Protein AF-A0A6A4B4D7-F1 (afdb_monomer_lite)

Secondary structure (DSSP, 8-state):
--------PPPP-----PPPHHHHHHHHHHHHHHSSSS--------------TT--EEEEETTTEEEEE-HHHHHHHTSHHHHGGGGSBSSGGGGGT-TT---BTTT-

Radius of gyration: 34.09 Å; chains: 1; bounding box: 85×31×82 Å

Structure (mmCIF, N/CA/C/O backbone):
data_AF-A0A6A4B4D7-F1
#
_entry.id   AF-A0A6A4B4D7-F1
#
loop_
_atom_site.group_PDB
_atom_site.id
_atom_site.type_symbol
_atom_site.label_atom_id
_atom_site.label_alt_id
_atom_site.label_comp_id
_atom_site.label_asym_id
_atom_site.label_entity_id
_atom_site.label_seq_id
_atom_site.pdbx_PDB_ins_code
_atom_site.Cartn_x
_atom_site.Cartn_y
_atom_site.Cartn_z
_atom_site.occupancy
_atom_site.B_iso_or_equiv
_atom_site.auth_seq_id
_atom_site.auth_comp_id
_atom_site.auth_asym_id
_atom_site.auth_atom_id
_atom_site.pdbx_PDB_model_num
ATOM 1 N N . MET A 1 1 ? 61.131 2.992 66.402 1.00 42.44 1 MET A N 1
ATOM 2 C CA . MET A 1 1 ? 60.005 3.904 66.133 1.00 42.44 1 MET A CA 1
ATOM 3 C C . MET A 1 1 ? 58.877 3.055 65.602 1.00 42.44 1 MET A C 1
ATOM 5 O O . MET A 1 1 ? 59.095 2.275 64.687 1.00 42.44 1 MET A O 1
ATOM 9 N N . THR A 1 2 ? 57.769 3.103 66.322 1.00 46.81 2 THR A N 1
ATOM 10 C CA . THR A 1 2 ? 56.495 2.434 66.064 1.00 46.81 2 THR A CA 1
ATOM 11 C C . THR A 1 2 ? 55.966 2.746 64.672 1.00 46.81 2 THR A C 1
ATOM 13 O O . THR A 1 2 ? 56.124 3.880 64.244 1.00 46.81 2 THR A O 1
ATOM 16 N N . ASP A 1 3 ? 55.280 1.791 64.045 1.00 39.41 3 ASP A N 1
ATOM 17 C CA . ASP A 1 3 ? 53.916 2.039 63.579 1.00 39.41 3 ASP A CA 1
ATOM 18 C C . ASP A 1 3 ? 53.119 0.736 63.505 1.00 39.41 3 ASP A C 1
ATOM 20 O O . ASP A 1 3 ? 53.609 -0.327 63.124 1.00 39.41 3 ASP A O 1
ATOM 24 N N . ALA A 1 4 ? 51.891 0.849 63.993 1.00 54.53 4 ALA A N 1
ATOM 25 C CA . ALA A 1 4 ? 50.908 -0.197 64.154 1.00 54.53 4 ALA A CA 1
ATOM 26 C C . ALA A 1 4 ? 49.980 -0.239 62.937 1.00 54.53 4 ALA A C 1
ATOM 28 O O . ALA A 1 4 ? 49.456 0.791 62.526 1.00 54.53 4 ALA A O 1
ATOM 29 N N . PHE A 1 5 ? 49.699 -1.435 62.429 1.00 36.53 5 PHE A N 1
ATOM 30 C CA . PHE A 1 5 ? 48.446 -1.738 61.738 1.00 36.53 5 PHE A CA 1
ATOM 31 C C . PHE A 1 5 ? 48.248 -3.256 61.825 1.00 36.53 5 PHE A C 1
ATOM 33 O O . PHE A 1 5 ? 48.970 -4.031 61.214 1.00 36.53 5 PHE A O 1
ATOM 40 N N . SER A 1 6 ? 47.558 -3.709 62.866 1.00 40.00 6 SER A N 1
ATOM 41 C CA . SER A 1 6 ? 46.120 -3.985 62.827 1.00 40.00 6 SER A CA 1
ATOM 42 C C . SER A 1 6 ? 45.796 -5.165 61.914 1.00 40.00 6 SER A C 1
ATOM 44 O O . SER A 1 6 ? 45.818 -5.066 60.692 1.00 40.00 6 SER A O 1
ATOM 46 N N . SER A 1 7 ? 45.497 -6.268 62.595 1.00 49.50 7 SER A N 1
ATOM 47 C CA . SER A 1 7 ? 44.852 -7.505 62.177 1.00 49.50 7 SER A CA 1
ATOM 48 C C . SER A 1 7 ? 44.017 -7.428 60.900 1.00 49.50 7 SER A C 1
ATOM 50 O O . SER A 1 7 ? 43.195 -6.526 60.759 1.00 49.50 7 SER A O 1
ATOM 52 N N . GLN A 1 8 ? 44.084 -8.484 60.087 1.00 42.75 8 GLN A N 1
ATOM 53 C CA . GLN A 1 8 ? 42.962 -9.422 59.970 1.00 42.75 8 GLN A CA 1
ATOM 54 C C . GLN A 1 8 ? 43.369 -10.679 59.190 1.00 42.75 8 GLN A C 1
ATOM 56 O O . GLN A 1 8 ? 43.991 -10.620 58.132 1.00 42.75 8 GLN A O 1
ATOM 61 N N . GLU A 1 9 ? 43.035 -11.819 59.785 1.00 41.72 9 GLU A N 1
ATOM 62 C CA . GLU A 1 9 ? 43.181 -13.166 59.250 1.00 41.72 9 GLU A CA 1
ATOM 63 C C . GLU A 1 9 ? 42.262 -13.346 58.036 1.00 41.72 9 GLU A C 1
ATOM 65 O O . GLU A 1 9 ? 41.104 -12.932 58.060 1.00 41.72 9 GLU A O 1
ATOM 70 N N . ALA A 1 10 ? 42.769 -13.976 56.976 1.00 48.62 10 ALA A N 1
ATOM 71 C CA . ALA A 1 10 ? 41.947 -14.405 55.853 1.00 48.62 10 ALA A CA 1
ATOM 72 C C . ALA A 1 10 ? 41.095 -15.610 56.293 1.00 48.62 10 ALA A C 1
ATOM 74 O O . ALA A 1 10 ? 41.672 -16.653 56.616 1.00 48.62 10 ALA A O 1
ATOM 75 N N . PRO A 1 11 ? 39.752 -15.521 56.313 1.00 41.97 11 PRO A N 1
ATOM 76 C CA . PRO A 1 11 ? 38.934 -16.684 56.580 1.00 41.97 11 PRO A CA 1
ATOM 77 C C . PRO A 1 11 ? 38.899 -17.561 55.328 1.00 41.97 11 PRO A C 1
ATOM 79 O O . PRO A 1 11 ? 38.766 -17.100 54.193 1.00 41.97 11 PRO A O 1
ATOM 82 N N . THR A 1 12 ? 39.084 -18.847 55.580 1.00 49.38 12 THR A N 1
ATOM 83 C CA . THR A 1 12 ? 39.089 -19.951 54.632 1.00 49.38 12 THR A CA 1
ATOM 84 C C . THR A 1 12 ? 37.874 -19.925 53.703 1.00 49.38 12 THR A C 1
ATOM 86 O O . THR A 1 12 ? 36.758 -19.610 54.111 1.00 49.38 12 THR A O 1
ATOM 89 N N . LEU A 1 13 ? 38.110 -20.286 52.436 1.00 42.56 13 LEU A N 1
ATOM 90 C CA . LEU A 1 13 ? 37.091 -20.506 51.410 1.00 42.56 13 LEU A CA 1
ATOM 91 C C . LEU A 1 13 ? 36.086 -21.569 51.883 1.00 42.56 13 LEU A C 1
ATOM 93 O O . LEU A 1 13 ? 36.300 -22.768 51.712 1.00 42.56 13 LEU A O 1
ATOM 97 N N . GLY A 1 14 ? 35.000 -21.110 52.502 1.00 38.25 14 GLY A N 1
ATOM 98 C CA . GLY A 1 14 ? 33.791 -21.884 52.731 1.00 38.25 14 GLY A CA 1
ATOM 99 C C . GLY A 1 14 ? 33.011 -22.004 51.427 1.00 38.25 14 GLY A C 1
ATOM 100 O O . GLY A 1 14 ? 32.774 -21.013 50.737 1.00 38.25 14 GLY A O 1
ATOM 101 N N . SER A 1 15 ? 32.662 -23.239 51.083 1.00 55.47 15 SER A N 1
ATOM 102 C CA . SER A 1 15 ? 31.797 -23.617 49.969 1.00 55.47 15 SER A CA 1
ATOM 103 C C . SER A 1 15 ? 30.530 -22.752 49.883 1.00 55.47 15 SER A C 1
ATOM 105 O O . SER A 1 15 ? 30.001 -22.349 50.919 1.00 55.47 15 SER A O 1
ATOM 107 N N . PRO A 1 16 ? 29.989 -22.498 48.678 1.00 49.94 16 PRO A N 1
ATOM 108 C CA . PRO A 1 16 ? 28.714 -21.814 48.543 1.00 49.94 16 PRO A CA 1
ATOM 109 C C . PRO A 1 16 ? 27.602 -22.729 49.062 1.00 49.94 16 PRO A C 1
ATOM 111 O O . PRO A 1 16 ? 27.202 -23.686 48.393 1.00 49.94 16 PRO A O 1
ATOM 114 N N . ASP A 1 17 ? 27.109 -22.432 50.263 1.00 48.41 17 ASP A N 1
ATOM 115 C CA . ASP A 1 17 ? 25.865 -22.994 50.766 1.00 48.41 17 ASP A CA 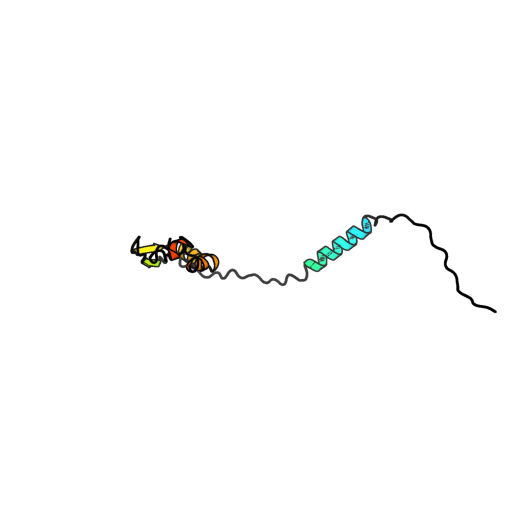1
ATOM 116 C C . ASP A 1 17 ? 24.756 -22.664 49.766 1.00 48.41 17 ASP A C 1
ATOM 118 O O . ASP A 1 17 ? 24.377 -21.512 49.544 1.00 48.41 17 ASP A O 1
ATOM 122 N N . SER A 1 18 ? 24.270 -23.716 49.112 1.00 52.81 18 SER A N 1
ATOM 123 C CA . SER A 1 18 ? 23.106 -23.647 48.243 1.00 52.81 18 SER A CA 1
ATOM 124 C C . SER A 1 18 ? 21.913 -23.171 49.075 1.00 52.81 18 SER A C 1
ATOM 126 O O . SER A 1 18 ? 21.678 -23.728 50.154 1.00 52.81 18 SER A O 1
ATOM 128 N N . PRO A 1 19 ? 21.139 -22.171 48.616 1.00 49.19 19 PRO A N 1
ATOM 129 C CA . PRO A 1 19 ? 19.969 -21.727 49.351 1.00 49.19 19 PRO A CA 1
ATOM 130 C C . PRO A 1 19 ? 19.012 -22.911 49.499 1.00 49.19 19 PRO A C 1
ATOM 132 O O . PRO A 1 19 ? 18.604 -23.547 48.527 1.00 49.19 19 PRO A O 1
ATOM 135 N N . THR A 1 20 ? 18.689 -23.250 50.744 1.00 57.78 20 TH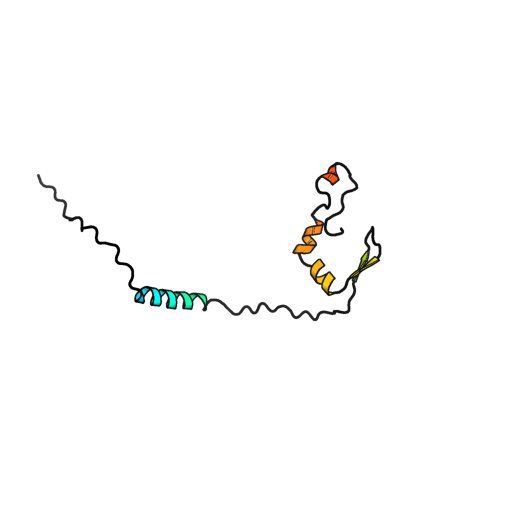R A N 1
ATOM 136 C CA . THR A 1 20 ? 17.756 -24.327 51.050 1.00 57.78 20 THR A CA 1
ATOM 137 C C . THR A 1 20 ? 16.390 -24.004 50.437 1.00 57.78 20 THR A C 1
ATOM 139 O O . THR A 1 20 ? 15.869 -22.892 50.537 1.00 57.78 20 THR A O 1
ATOM 142 N N . ASN A 1 21 ? 15.807 -25.018 49.793 1.00 52.62 21 ASN A N 1
ATOM 143 C CA . ASN A 1 21 ? 14.565 -25.035 49.001 1.00 52.62 21 ASN A CA 1
ATOM 144 C C . ASN A 1 21 ? 13.357 -24.298 49.640 1.00 52.62 21 ASN A C 1
ATOM 146 O O . ASN A 1 21 ? 12.409 -23.925 48.952 1.00 52.62 21 ASN A O 1
ATOM 150 N N . ALA A 1 22 ? 13.376 -24.063 50.954 1.00 54.38 22 ALA A N 1
ATOM 151 C CA . ALA A 1 22 ? 12.318 -23.368 51.679 1.00 54.38 22 ALA A CA 1
ATOM 152 C C . ALA A 1 22 ? 12.327 -21.839 51.479 1.00 54.38 22 ALA A C 1
ATOM 154 O O . ALA A 1 22 ? 11.256 -21.237 51.393 1.00 54.38 22 ALA A O 1
ATOM 155 N N . GLU A 1 23 ? 13.497 -21.208 51.361 1.00 54.59 23 GLU A N 1
ATOM 156 C CA . GLU A 1 23 ? 13.602 -19.741 51.293 1.00 54.59 23 GLU A CA 1
ATOM 157 C C . GLU A 1 23 ? 13.343 -19.210 49.872 1.00 54.59 23 GLU A C 1
ATOM 159 O O . GLU A 1 23 ? 12.800 -18.124 49.667 1.00 54.59 23 GLU A O 1
ATOM 164 N N . GLU A 1 24 ? 13.649 -20.026 48.865 1.00 53.69 24 GLU A N 1
ATOM 165 C CA . GLU A 1 24 ? 13.329 -19.752 47.464 1.00 53.69 24 GLU A CA 1
ATOM 166 C C . GLU A 1 24 ? 11.826 -19.879 47.184 1.00 53.69 24 GLU A C 1
ATOM 168 O O . GLU A 1 24 ? 11.252 -19.074 46.450 1.00 53.69 24 GLU A O 1
ATOM 173 N N . LYS A 1 25 ? 11.142 -20.806 47.865 1.00 53.06 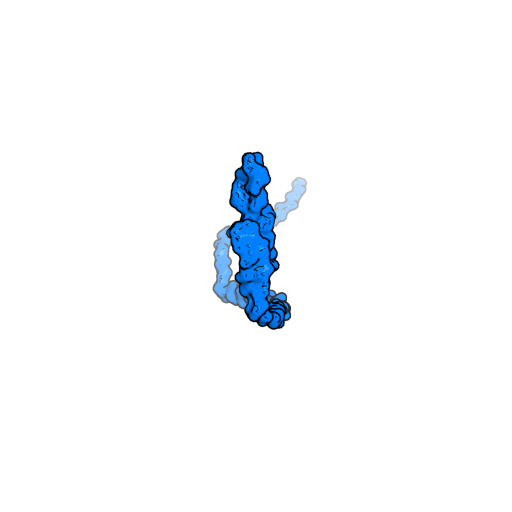25 LYS A N 1
ATOM 174 C CA . LYS A 1 25 ? 9.677 -20.922 47.817 1.00 53.06 25 LYS A CA 1
ATOM 175 C C . LYS A 1 25 ? 8.965 -19.715 48.423 1.00 53.06 25 LYS A C 1
ATOM 177 O O . LYS A 1 25 ? 7.910 -19.324 47.932 1.00 53.06 25 LYS A O 1
ATOM 182 N N . LYS A 1 26 ? 9.539 -19.087 49.452 1.00 53.25 26 LYS A N 1
ATOM 183 C CA . LYS A 1 26 ? 8.954 -17.879 50.051 1.00 53.25 26 LYS A CA 1
ATOM 184 C C . LYS A 1 26 ? 9.113 -16.666 49.140 1.00 53.25 26 LYS A C 1
ATOM 186 O O . LYS A 1 26 ? 8.106 -16.028 48.835 1.00 53.25 26 LYS A O 1
ATOM 191 N N . ARG A 1 27 ? 10.316 -16.444 48.596 1.00 51.47 27 ARG A N 1
ATOM 192 C CA . ARG A 1 27 ? 10.591 -15.356 47.639 1.00 51.47 27 ARG A CA 1
ATOM 193 C C . ARG A 1 27 ? 9.809 -15.492 46.337 1.00 51.47 27 ARG A C 1
ATOM 195 O O . ARG A 1 27 ? 9.290 -14.499 45.847 1.00 51.47 27 ARG A O 1
ATOM 202 N N . THR A 1 28 ? 9.665 -16.700 45.794 1.00 51.78 28 THR A N 1
ATOM 203 C CA . THR A 1 28 ? 8.836 -16.926 44.595 1.00 51.78 28 THR A CA 1
ATOM 204 C C . THR A 1 28 ? 7.357 -16.689 44.878 1.00 51.78 28 THR A C 1
ATOM 206 O O . THR A 1 28 ? 6.690 -16.068 44.054 1.00 51.78 28 THR A O 1
ATOM 209 N N . SER A 1 29 ? 6.861 -17.074 46.063 1.00 52.94 29 SER A N 1
ATOM 210 C CA . SER A 1 29 ? 5.474 -16.791 46.456 1.00 52.94 29 SER A CA 1
ATOM 211 C C . SER A 1 29 ? 5.199 -15.299 46.661 1.00 52.94 29 SER A C 1
ATOM 213 O O . SER A 1 29 ? 4.088 -14.838 46.408 1.00 52.94 29 SER A O 1
ATOM 215 N N . GLU A 1 30 ? 6.187 -14.533 47.126 1.00 51.25 30 GLU A N 1
ATOM 216 C CA . GLU A 1 30 ? 6.061 -13.087 47.334 1.00 51.25 30 GLU A CA 1
ATOM 217 C C . GLU A 1 30 ? 6.248 -12.310 46.028 1.00 51.25 30 GLU A C 1
ATOM 219 O O . GLU A 1 30 ? 5.513 -11.360 45.770 1.00 51.25 30 GLU A O 1
ATOM 224 N N . MET A 1 31 ? 7.129 -12.773 45.143 1.00 49.53 31 MET A N 1
ATOM 225 C CA . MET A 1 31 ? 7.361 -12.185 43.822 1.00 49.53 31 MET A CA 1
ATOM 226 C C . MET A 1 31 ? 6.196 -12.441 42.853 1.00 49.53 31 MET A C 1
ATOM 228 O O . MET A 1 31 ? 5.906 -11.602 42.004 1.00 49.53 31 MET A O 1
ATOM 232 N N . SER A 1 32 ? 5.455 -13.544 43.023 1.00 49.47 32 SER A N 1
ATOM 233 C CA . SER A 1 32 ? 4.194 -13.771 42.302 1.00 49.47 32 SER A CA 1
ATOM 234 C C . SER A 1 32 ? 3.040 -12.883 42.782 1.00 49.47 32 SER A C 1
ATOM 236 O O . SER A 1 32 ? 2.091 -12.679 42.034 1.00 49.47 32 SER A O 1
ATOM 238 N N . LYS A 1 33 ? 3.106 -12.339 44.008 1.00 47.31 33 LYS A N 1
ATOM 239 C CA . LYS A 1 33 ? 2.048 -11.481 44.575 1.00 47.31 33 LYS A CA 1
ATOM 240 C C . LYS A 1 33 ? 2.192 -10.011 44.172 1.00 47.31 33 LYS A C 1
ATOM 242 O O . LYS A 1 33 ? 1.198 -9.290 44.158 1.00 47.31 33 LYS A O 1
ATOM 247 N N . THR A 1 34 ? 3.397 -9.558 43.821 1.00 44.09 34 THR A N 1
ATOM 248 C CA . THR A 1 34 ? 3.650 -8.159 43.430 1.00 44.09 34 THR A CA 1
ATOM 249 C C . THR A 1 34 ? 3.375 -7.873 41.954 1.00 44.09 34 THR A C 1
ATOM 251 O O . THR A 1 34 ? 3.133 -6.723 41.601 1.00 44.09 34 THR A O 1
ATOM 254 N N . TRP A 1 35 ? 3.325 -8.893 41.091 1.00 41.25 35 TRP A N 1
ATOM 255 C CA . TRP A 1 35 ? 2.926 -8.724 39.685 1.00 41.25 35 TRP A CA 1
ATOM 256 C C . TRP A 1 35 ? 1.409 -8.691 39.468 1.00 41.25 35 TRP A C 1
ATOM 258 O O . TRP A 1 35 ? 0.952 -8.265 38.411 1.00 41.25 35 TRP A O 1
ATOM 268 N N . THR A 1 36 ? 0.616 -9.093 40.463 1.00 52.81 36 THR A N 1
ATOM 269 C CA . THR A 1 36 ? -0.849 -9.131 40.353 1.00 52.81 36 THR A CA 1
ATOM 270 C C . THR A 1 36 ? -1.548 -7.884 40.891 1.00 52.81 36 THR A C 1
ATOM 272 O O . THR A 1 36 ? -2.710 -7.677 40.565 1.00 52.81 36 THR A O 1
ATOM 275 N N . SER A 1 37 ? -0.886 -7.025 41.679 1.00 48.66 37 SER A N 1
ATOM 276 C CA . SER A 1 37 ? -1.542 -5.836 42.259 1.00 48.66 37 SER A CA 1
ATOM 277 C C . SER A 1 37 ? -1.490 -4.585 41.373 1.00 48.66 37 SER A C 1
ATOM 279 O O . SER A 1 37 ? -2.072 -3.567 41.734 1.00 48.66 37 SER A O 1
ATOM 281 N N . GLY A 1 38 ? -0.766 -4.632 40.249 1.00 41.59 38 GLY A N 1
ATOM 282 C CA . GLY A 1 38 ? -0.592 -3.506 39.321 1.00 41.59 38 GLY A CA 1
ATOM 283 C C . GLY A 1 38 ? -1.394 -3.615 38.024 1.00 41.59 38 GLY A C 1
ATOM 284 O O . GLY A 1 38 ? -1.380 -2.677 37.229 1.00 41.59 38 GLY A O 1
ATOM 285 N N . LEU A 1 39 ? -2.101 -4.727 37.798 1.00 48.03 39 LEU A N 1
ATOM 286 C CA . LEU A 1 39 ? -3.005 -4.861 36.660 1.00 48.03 39 LEU A CA 1
ATOM 287 C C . LEU A 1 39 ? -4.338 -4.201 37.029 1.00 48.03 39 LEU A C 1
ATOM 289 O O . LEU A 1 39 ? -5.332 -4.863 37.305 1.00 48.03 39 LEU A O 1
ATOM 293 N N . VAL A 1 40 ? -4.317 -2.866 37.095 1.00 47.34 40 VAL A N 1
ATOM 294 C CA . VAL A 1 40 ? -5.529 -2.055 36.992 1.00 47.34 40 VAL A CA 1
ATOM 295 C C . VAL A 1 40 ? -6.271 -2.569 35.770 1.00 47.34 40 VAL A C 1
ATOM 297 O O . VAL A 1 40 ? -5.704 -2.624 34.678 1.00 47.34 40 VAL A O 1
ATOM 300 N N . GLU A 1 41 ? -7.506 -2.995 36.005 1.00 48.16 41 GLU A N 1
ATOM 301 C CA . GLU A 1 41 ? -8.495 -3.422 35.029 1.00 48.16 41 GLU A CA 1
ATOM 302 C C . GLU A 1 41 ? -8.757 -2.282 34.038 1.00 48.16 41 GLU A C 1
ATOM 304 O O . GLU A 1 41 ? -9.773 -1.599 34.064 1.00 48.16 41 GLU A O 1
ATOM 309 N N . GLY A 1 42 ? -7.813 -2.052 33.134 1.00 44.25 42 GLY A N 1
ATOM 310 C CA . GLY A 1 42 ? -8.119 -1.533 31.824 1.00 44.25 42 GLY A CA 1
ATOM 311 C C . GLY A 1 42 ? -8.754 -2.687 31.082 1.00 44.25 42 GLY A C 1
ATOM 312 O O . GLY A 1 42 ? -8.070 -3.389 30.336 1.00 44.25 42 GLY A O 1
ATOM 313 N N . THR A 1 43 ? -10.051 -2.914 31.307 1.00 49.41 43 THR A N 1
ATOM 314 C CA . THR A 1 43 ? -10.880 -3.504 30.266 1.00 49.41 43 THR A CA 1
ATOM 315 C C . THR A 1 43 ? -10.587 -2.664 29.036 1.00 49.41 43 THR A C 1
ATOM 317 O O . THR A 1 43 ? -10.970 -1.500 28.932 1.00 49.41 43 THR A O 1
ATOM 320 N N . MET A 1 44 ? -9.771 -3.208 28.136 1.00 47.41 44 MET A N 1
ATOM 321 C CA . MET A 1 44 ? -9.660 -2.675 26.798 1.00 47.41 44 MET A CA 1
ATOM 322 C C . MET A 1 44 ? -11.027 -2.984 26.212 1.00 47.41 44 MET A C 1
ATOM 324 O O . MET A 1 44 ? -11.246 -4.071 25.684 1.00 47.41 44 MET A O 1
ATOM 328 N N . GLU A 1 45 ? -11.974 -2.082 26.476 1.00 50.12 45 GLU A N 1
ATOM 329 C CA . GLU A 1 45 ? -13.284 -2.018 25.864 1.00 50.12 45 GLU A CA 1
ATOM 330 C C . GLU A 1 45 ? -12.988 -2.166 24.378 1.00 50.12 45 GLU A C 1
ATOM 332 O O . GLU A 1 45 ? -12.503 -1.231 23.742 1.00 50.12 45 GLU A O 1
ATOM 337 N N . ILE A 1 46 ? -13.149 -3.374 23.832 1.00 58.03 46 ILE A N 1
ATOM 338 C CA . ILE A 1 46 ? -13.227 -3.537 22.391 1.00 58.03 46 ILE A CA 1
ATOM 339 C C . ILE A 1 46 ? -14.492 -2.755 22.100 1.00 58.03 46 ILE A C 1
ATOM 341 O O . ILE A 1 46 ? -15.553 -3.206 22.534 1.00 58.03 46 ILE A O 1
ATOM 345 N N . PRO A 1 47 ? -14.408 -1.558 21.494 1.00 53.66 47 PRO A N 1
ATOM 346 C CA . PRO A 1 47 ? -15.603 -0.773 21.307 1.00 53.66 47 PRO A CA 1
ATOM 347 C C . PRO A 1 47 ? -16.539 -1.660 20.499 1.00 53.66 47 PRO A C 1
ATOM 349 O O . PRO A 1 47 ? -16.207 -2.035 19.367 1.00 53.66 47 PRO A O 1
ATOM 352 N N . GLU A 1 48 ? -17.679 -2.031 21.087 1.00 58.56 48 GLU A N 1
ATOM 353 C CA . GLU A 1 48 ? -18.778 -2.685 20.386 1.00 58.56 48 GLU A CA 1
ATOM 354 C C . GLU A 1 48 ? -19.382 -1.655 19.432 1.00 58.56 48 GLU A C 1
ATOM 356 O O . GLU A 1 48 ? -20.500 -1.159 19.564 1.00 58.56 48 GLU A O 1
ATOM 361 N N . ARG A 1 49 ? -18.588 -1.259 18.441 1.00 64.38 49 ARG A N 1
ATOM 362 C CA . ARG A 1 49 ? -19.018 -0.439 17.333 1.00 64.38 49 ARG A CA 1
ATOM 363 C C . ARG A 1 49 ? -19.901 -1.345 16.500 1.00 64.38 49 ARG A C 1
ATOM 365 O O . ARG A 1 49 ? -19.395 -2.082 15.647 1.00 64.38 49 ARG A O 1
ATOM 372 N N . SER A 1 50 ? -21.196 -1.296 16.810 1.00 65.94 50 SER A N 1
ATOM 373 C CA . SER A 1 50 ? -22.278 -2.002 16.132 1.00 65.94 50 SER A CA 1
ATOM 374 C C . SER A 1 50 ? -21.996 -2.040 14.632 1.00 65.94 50 SER A C 1
ATOM 376 O O . SER A 1 50 ? -21.932 -1.008 13.955 1.00 65.94 50 SER A O 1
ATOM 378 N N . VAL A 1 51 ? -21.664 -3.231 14.137 1.00 63.00 51 VAL A N 1
ATOM 379 C CA . VAL A 1 51 ? -21.223 -3.402 12.756 1.00 63.00 51 VAL A CA 1
ATOM 380 C C . VAL A 1 51 ? -22.466 -3.399 11.891 1.00 63.00 51 VAL A C 1
ATOM 382 O O . VAL A 1 51 ? -23.284 -4.313 11.975 1.00 63.00 51 VAL A O 1
ATOM 385 N N . LYS A 1 52 ? -22.607 -2.412 11.009 1.00 65.19 52 LYS A N 1
ATOM 386 C CA . LYS A 1 52 ? -23.548 -2.536 9.896 1.00 65.19 52 LYS A CA 1
ATOM 387 C C . LYS A 1 52 ? -22.970 -3.547 8.905 1.00 65.19 52 LYS A C 1
ATOM 389 O O . LYS A 1 52 ? -22.307 -3.170 7.946 1.00 65.19 52 LYS A O 1
ATOM 394 N N . LEU A 1 53 ? -23.185 -4.840 9.163 1.00 64.25 53 LEU A N 1
ATOM 395 C CA . LEU A 1 53 ? -22.630 -5.924 8.340 1.00 64.25 53 LEU A CA 1
ATOM 396 C C . LEU A 1 53 ? -23.086 -5.839 6.872 1.00 64.25 53 LEU A C 1
ATOM 398 O O . LEU A 1 53 ? -22.356 -6.228 5.967 1.00 64.25 53 LEU A O 1
ATOM 402 N N . HIS A 1 54 ? -24.256 -5.244 6.642 1.00 66.25 54 HIS A N 1
ATOM 403 C CA . HIS A 1 54 ? -24.908 -5.148 5.337 1.00 66.25 54 HIS A CA 1
ATOM 404 C C . HIS A 1 54 ? -24.439 -3.972 4.465 1.00 66.25 54 HIS A C 1
ATOM 406 O O . HIS A 1 54 ? -24.885 -3.851 3.324 1.00 66.25 54 HIS A O 1
ATOM 412 N N . GLU A 1 55 ? -23.573 -3.089 4.967 1.00 77.62 55 GLU A N 1
ATOM 413 C CA . GLU A 1 55 ? -23.099 -1.944 4.189 1.00 77.62 55 GLU A CA 1
ATOM 414 C C . GLU A 1 55 ? -21.956 -2.380 3.265 1.00 77.62 55 GLU A C 1
ATOM 416 O O . GLU A 1 55 ? -20.841 -2.659 3.712 1.00 77.62 55 GLU A O 1
ATOM 421 N N . ARG A 1 56 ? -22.254 -2.481 1.964 1.00 86.12 56 ARG A N 1
ATOM 422 C CA . ARG A 1 56 ? -21.245 -2.730 0.930 1.00 86.12 56 ARG A CA 1
ATOM 423 C C . ARG A 1 56 ? -20.706 -1.410 0.414 1.00 86.12 56 ARG A C 1
ATOM 425 O O . ARG A 1 56 ? -21.479 -0.515 0.080 1.00 86.12 56 ARG A O 1
ATOM 432 N N . LYS A 1 57 ? -19.386 -1.311 0.300 1.00 90.44 57 LYS A N 1
ATOM 433 C CA . LYS A 1 57 ? -18.721 -0.129 -0.246 1.00 90.44 57 LYS A CA 1
ATOM 434 C C . LYS A 1 57 ? -18.189 -0.432 -1.631 1.00 90.44 57 LYS A C 1
ATOM 436 O O . LYS A 1 57 ? -17.517 -1.438 -1.830 1.00 90.44 57 LYS A O 1
ATOM 441 N N . SER A 1 58 ? -18.492 0.441 -2.580 1.00 93.81 58 SER A N 1
ATOM 442 C CA . SER A 1 58 ? -17.988 0.337 -3.942 1.00 93.81 58 SER A CA 1
ATOM 443 C C . SER A 1 58 ? -16.791 1.264 -4.150 1.00 93.81 58 SER A C 1
ATOM 445 O O . SER A 1 58 ? -16.852 2.437 -3.778 1.00 93.81 58 SER A O 1
ATOM 447 N N . ILE A 1 59 ? -15.717 0.749 -4.740 1.00 94.06 59 ILE A N 1
ATOM 448 C CA . ILE A 1 59 ? -14.482 1.473 -5.055 1.00 94.06 59 ILE A CA 1
ATOM 449 C C . ILE A 1 59 ? -14.222 1.324 -6.554 1.00 94.06 59 ILE A C 1
ATOM 451 O O . ILE A 1 59 ? -14.438 0.254 -7.114 1.00 94.06 59 ILE A O 1
ATOM 455 N N . MET A 1 60 ? -13.785 2.405 -7.198 1.00 95.06 60 MET A N 1
ATOM 456 C CA . MET A 1 60 ? -13.347 2.374 -8.591 1.00 95.06 60 MET A CA 1
ATOM 457 C C . MET A 1 60 ? -11.862 2.030 -8.653 1.00 95.06 60 MET A C 1
ATOM 459 O O . MET A 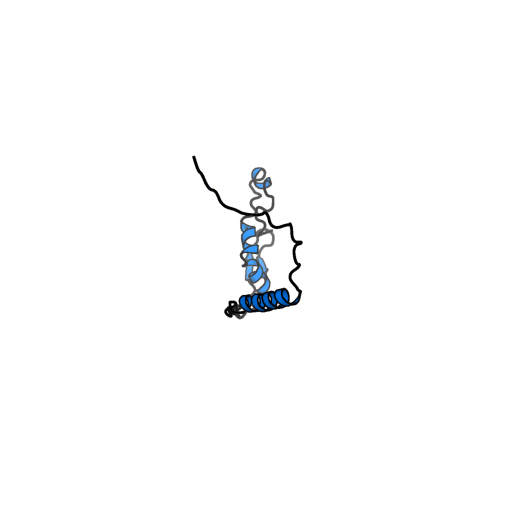1 60 ? -11.048 2.733 -8.057 1.00 95.06 60 MET A O 1
ATOM 463 N N . ASP A 1 61 ? -11.539 0.985 -9.396 1.00 94.56 61 ASP A N 1
ATOM 464 C CA . ASP A 1 61 ? -10.194 0.581 -9.775 1.00 94.56 61 ASP A CA 1
ATOM 465 C C . ASP A 1 61 ? -9.984 0.780 -11.288 1.00 94.56 61 ASP A C 1
ATOM 467 O O . ASP A 1 61 ? -10.927 0.729 -12.082 1.00 94.56 61 ASP A O 1
ATOM 471 N N . CYS A 1 62 ? -8.741 1.024 -11.697 1.00 91.44 62 CYS A N 1
ATOM 472 C CA . CYS A 1 62 ? -8.386 1.270 -13.094 1.00 91.44 62 CYS A CA 1
ATOM 473 C C . CYS A 1 62 ? -8.351 -0.000 -13.959 1.00 91.44 62 CYS A C 1
ATOM 475 O O . CYS A 1 62 ? -8.529 0.103 -15.173 1.00 91.44 62 CYS A O 1
ATOM 477 N N . VAL A 1 63 ? -8.159 -1.181 -13.360 1.00 94.00 63 VAL A N 1
ATOM 478 C CA . VAL A 1 63 ? -8.118 -2.473 -14.064 1.00 94.00 63 VAL A CA 1
ATOM 479 C C . VAL A 1 63 ? -9.472 -3.171 -13.980 1.00 94.00 63 VAL A C 1
ATOM 481 O O . VAL A 1 63 ? -10.000 -3.647 -14.985 1.00 94.00 63 VAL A O 1
ATOM 484 N N . HIS A 1 64 ? -10.053 -3.215 -12.786 1.00 94.00 64 HIS A N 1
ATOM 485 C CA . HIS A 1 64 ? -11.268 -3.963 -12.484 1.00 94.00 64 HIS A CA 1
ATOM 486 C C . HIS A 1 64 ? -12.551 -3.121 -12.554 1.00 94.00 64 HIS A C 1
ATOM 488 O O . HIS A 1 64 ? -13.648 -3.679 -12.511 1.00 94.00 64 HIS A O 1
ATOM 494 N N . GLY A 1 65 ? -12.454 -1.795 -12.689 1.00 94.50 65 GLY A N 1
ATOM 495 C CA . GLY A 1 65 ? -13.617 -0.909 -12.707 1.00 94.50 65 GLY A CA 1
ATOM 496 C C . GLY A 1 65 ? -14.278 -0.806 -11.331 1.00 94.50 65 GLY A C 1
ATOM 497 O O . GLY A 1 65 ? -13.604 -0.633 -10.321 1.00 94.50 65 GLY A O 1
ATOM 498 N N . LEU A 1 66 ? -15.610 -0.876 -11.266 1.00 96.12 66 LEU A N 1
ATOM 499 C CA . LEU A 1 66 ? -16.339 -0.761 -9.999 1.00 96.12 66 LEU A CA 1
ATOM 500 C C . LEU A 1 66 ? -16.298 -2.085 -9.219 1.00 96.12 66 LEU A C 1
ATOM 502 O O . LEU A 1 66 ? -17.018 -3.029 -9.542 1.00 96.12 66 LEU A O 1
ATOM 506 N N . MET A 1 67 ? -15.514 -2.132 -8.147 1.00 94.19 67 MET A N 1
ATOM 507 C CA . MET A 1 67 ? -15.447 -3.263 -7.222 1.00 94.19 67 MET A CA 1
ATOM 508 C C . MET A 1 67 ? -16.302 -3.005 -5.984 1.00 94.19 67 MET A C 1
ATOM 510 O O . MET A 1 67 ? -16.258 -1.920 -5.410 1.00 94.19 67 MET A O 1
ATOM 514 N N . THR A 1 68 ? -17.059 -4.003 -5.528 1.00 94.31 68 THR A N 1
ATOM 515 C CA . THR A 1 68 ? -17.878 -3.912 -4.308 1.00 94.31 68 THR A CA 1
ATOM 516 C C . THR A 1 68 ? -17.310 -4.785 -3.196 1.00 94.31 68 THR A C 1
ATOM 518 O O . THR A 1 68 ? -17.167 -5.991 -3.378 1.00 94.31 68 THR A O 1
ATOM 521 N N . PHE A 1 69 ? -17.062 -4.196 -2.031 1.00 93.06 69 PHE A N 1
ATOM 522 C CA . PHE A 1 69 ? -16.506 -4.863 -0.857 1.00 93.06 69 PHE A CA 1
ATOM 523 C C . PHE A 1 69 ? -17.535 -4.989 0.264 1.00 93.06 69 PHE A C 1
ATOM 525 O O . PHE A 1 69 ? -18.378 -4.110 0.458 1.00 93.06 69 PHE A O 1
ATOM 532 N N . GLU A 1 70 ? -17.440 -6.075 1.028 1.00 91.50 70 GLU A N 1
ATOM 533 C CA . GLU A 1 70 ? -18.203 -6.265 2.260 1.00 91.50 70 GLU A CA 1
ATOM 534 C C . GLU A 1 70 ? -17.627 -5.417 3.408 1.00 91.50 70 GLU A C 1
ATOM 536 O O . GLU A 1 70 ? -16.445 -5.059 3.425 1.00 91.50 70 GLU A O 1
ATOM 541 N N . SER A 1 71 ? -18.461 -5.128 4.403 1.00 89.38 71 SER A N 1
ATOM 542 C CA . SER A 1 71 ? -18.098 -4.396 5.620 1.00 89.38 71 SER A CA 1
ATOM 543 C C . SER A 1 71 ? -16.888 -4.987 6.366 1.00 89.38 71 SER A C 1
ATOM 545 O O . SER A 1 71 ? -16.072 -4.232 6.902 1.00 89.38 71 SER A O 1
ATOM 547 N N . ILE A 1 72 ? -16.723 -6.316 6.376 1.00 90.81 72 ILE A N 1
ATOM 548 C CA . ILE A 1 72 ? -15.572 -6.978 7.008 1.00 90.81 72 ILE A CA 1
ATOM 549 C C . ILE A 1 72 ? -14.262 -6.692 6.265 1.00 90.81 72 ILE A C 1
ATOM 551 O O . ILE A 1 72 ? -13.259 -6.358 6.896 1.00 90.81 72 ILE A O 1
ATOM 555 N N . CYS A 1 73 ? -14.278 -6.736 4.931 1.00 91.44 73 CYS A N 1
ATOM 556 C CA . CYS A 1 73 ? -13.119 -6.405 4.107 1.00 91.44 73 CYS A CA 1
ATOM 557 C C . CYS A 1 73 ? -12.724 -4.942 4.304 1.00 91.44 73 CYS A C 1
ATOM 559 O O . CYS A 1 73 ? -11.549 -4.644 4.498 1.00 91.44 73 CYS A O 1
ATOM 561 N N . MET A 1 74 ? -13.708 -4.039 4.350 1.00 91.62 74 MET A N 1
ATOM 562 C CA . MET A 1 74 ? -13.457 -2.619 4.595 1.00 91.62 74 MET A CA 1
ATOM 563 C C . MET A 1 74 ? -12.776 -2.364 5.941 1.00 91.62 74 MET A C 1
ATOM 565 O O . MET A 1 74 ? -11.866 -1.547 6.005 1.00 91.62 74 MET A O 1
ATOM 569 N N . ARG A 1 75 ? -13.130 -3.104 6.999 1.00 90.62 75 ARG A N 1
ATOM 570 C CA . ARG A 1 75 ? -12.435 -2.996 8.293 1.00 90.62 75 ARG A CA 1
ATOM 571 C C . ARG A 1 75 ? -10.969 -3.386 8.212 1.00 90.62 75 ARG A C 1
ATOM 573 O O . ARG A 1 75 ? -10.142 -2.734 8.837 1.00 90.62 75 ARG A O 1
ATOM 580 N N . ILE A 1 76 ? -10.660 -4.448 7.472 1.00 93.12 76 ILE A N 1
ATOM 581 C CA . ILE A 1 76 ? -9.277 -4.890 7.278 1.00 93.12 76 ILE A CA 1
ATOM 582 C C . ILE A 1 76 ? -8.516 -3.832 6.477 1.00 93.12 76 ILE A C 1
ATOM 584 O O . ILE A 1 76 ? -7.421 -3.434 6.872 1.00 93.12 76 ILE A O 1
ATOM 588 N N . ILE A 1 77 ? -9.125 -3.321 5.407 1.00 93.69 77 ILE A N 1
ATOM 589 C CA . ILE A 1 77 ? -8.544 -2.280 4.556 1.00 93.69 77 ILE A CA 1
ATOM 590 C C . ILE A 1 77 ? -8.278 -0.998 5.354 1.00 93.69 77 ILE A C 1
ATOM 592 O O . ILE A 1 77 ? -7.234 -0.376 5.172 1.00 93.69 77 ILE A O 1
ATOM 596 N N . ASP A 1 78 ? -9.175 -0.613 6.262 1.00 92.94 78 ASP A N 1
ATOM 597 C CA . ASP A 1 78 ? -9.061 0.602 7.080 1.00 92.94 78 ASP A CA 1
ATOM 598 C C . ASP A 1 78 ? -8.033 0.482 8.226 1.00 92.94 78 ASP A C 1
ATOM 600 O O . ASP A 1 78 ? -7.777 1.455 8.938 1.00 92.94 78 ASP A O 1
ATOM 604 N N . THR A 1 79 ? -7.403 -0.681 8.418 1.00 95.75 79 THR A N 1
ATOM 605 C CA . THR A 1 79 ? -6.347 -0.843 9.426 1.00 95.75 79 THR A CA 1
ATOM 606 C C . THR A 1 79 ? -5.044 -0.158 9.012 1.00 95.75 79 THR A C 1
ATOM 608 O O . THR A 1 79 ? -4.666 -0.148 7.840 1.00 95.75 79 THR A O 1
ATOM 611 N N . LEU A 1 80 ? -4.293 0.379 9.981 1.00 96.19 80 LEU A N 1
ATOM 612 C CA . LEU A 1 80 ? -3.016 1.059 9.716 1.00 96.19 80 LEU A CA 1
ATOM 613 C C . LEU A 1 80 ? -2.007 0.137 9.011 1.00 96.19 80 LEU A C 1
ATOM 615 O O . LEU A 1 80 ? -1.238 0.573 8.153 1.00 96.19 80 LEU A O 1
ATOM 619 N N . GLN A 1 81 ? -2.027 -1.147 9.366 1.00 95.94 81 GLN A N 1
ATOM 620 C CA . GLN A 1 81 ? -1.160 -2.175 8.805 1.00 95.94 81 GLN A CA 1
ATOM 621 C C . GLN A 1 81 ? -1.392 -2.325 7.300 1.00 95.94 81 GLN A C 1
ATOM 623 O O . GLN A 1 81 ? -0.425 -2.394 6.543 1.00 95.94 81 GLN A O 1
ATOM 628 N N . PHE A 1 82 ? -2.655 -2.319 6.867 1.00 96.56 82 PHE A N 1
ATOM 629 C CA . PHE A 1 82 ? -3.015 -2.410 5.456 1.00 96.56 82 PHE A CA 1
ATOM 630 C C . PHE A 1 82 ? -2.823 -1.071 4.730 1.00 96.56 82 PHE A C 1
ATOM 632 O O . PHE A 1 82 ? -2.251 -1.025 3.644 1.00 96.56 82 PHE A O 1
ATOM 639 N N . GLN A 1 83 ? -3.193 0.047 5.361 1.00 96.50 83 GLN A N 1
ATOM 640 C CA . GLN A 1 83 ? -3.017 1.394 4.802 1.00 96.50 83 GLN A CA 1
ATOM 641 C C . GLN A 1 83 ? -1.552 1.740 4.503 1.00 96.50 83 GLN A C 1
ATOM 643 O O . GLN A 1 83 ? -1.274 2.470 3.551 1.00 96.50 83 GLN A O 1
ATOM 648 N N . ARG A 1 84 ? -0.595 1.172 5.248 1.00 97.31 84 ARG A N 1
ATOM 649 C CA . ARG A 1 84 ? 0.845 1.306 4.970 1.00 97.31 84 ARG A CA 1
ATOM 650 C C . ARG A 1 84 ? 1.220 0.886 3.543 1.00 97.31 84 ARG A C 1
ATOM 652 O O . ARG A 1 84 ? 2.171 1.440 2.990 1.00 97.31 84 ARG A O 1
ATOM 659 N N . LEU A 1 85 ? 0.491 -0.053 2.936 1.00 96.81 85 LEU A N 1
ATOM 660 C CA . LEU A 1 85 ? 0.769 -0.554 1.585 1.00 96.81 85 LEU A CA 1
ATOM 661 C C . LEU A 1 85 ? 0.649 0.527 0.502 1.00 96.81 85 LEU A C 1
ATOM 663 O O . LEU A 1 85 ? 1.259 0.378 -0.554 1.00 96.81 85 LEU A O 1
ATOM 667 N N . ARG A 1 86 ? -0.035 1.647 0.779 1.00 95.69 86 ARG A N 1
ATOM 668 C CA . ARG A 1 86 ? -0.130 2.796 -0.141 1.00 95.69 86 ARG A CA 1
ATOM 669 C C . ARG A 1 86 ? 1.223 3.427 -0.458 1.00 95.69 86 ARG A C 1
ATOM 671 O O . ARG A 1 86 ? 1.404 3.967 -1.540 1.00 95.69 86 ARG A O 1
ATOM 678 N N . ASN A 1 87 ? 2.178 3.326 0.464 1.00 94.62 87 ASN A N 1
ATOM 679 C CA . ASN A 1 87 ? 3.507 3.919 0.309 1.00 94.62 87 ASN A CA 1
ATOM 680 C C . ASN A 1 87 ? 4.546 2.919 -0.223 1.00 94.62 87 ASN A C 1
ATOM 682 O O . ASN A 1 87 ? 5.719 3.265 -0.349 1.00 94.62 87 ASN A O 1
ATOM 686 N N . LEU A 1 88 ? 4.155 1.668 -0.488 1.00 95.00 88 LEU A N 1
ATOM 687 C CA . LEU A 1 88 ? 5.048 0.653 -1.039 1.00 95.00 88 LEU A CA 1
ATOM 688 C C . LEU A 1 88 ? 4.760 0.481 -2.526 1.00 95.00 88 LEU A C 1
ATOM 690 O O . LEU A 1 88 ? 3.684 0.020 -2.894 1.00 95.00 88 LEU A O 1
ATOM 694 N N . HIS A 1 89 ? 5.746 0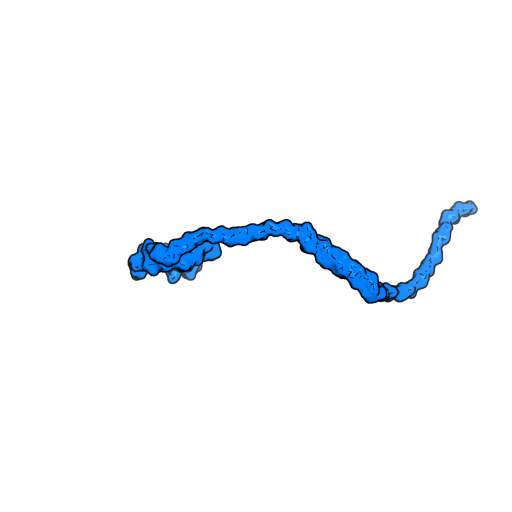.776 -3.370 1.00 95.06 89 HIS A N 1
ATOM 695 C CA . HIS A 1 89 ? 5.664 0.475 -4.797 1.00 95.06 89 HIS A CA 1
ATOM 696 C C . HIS A 1 89 ? 5.560 -1.033 -5.031 1.00 95.06 89 HIS A C 1
ATOM 698 O O . HIS A 1 89 ? 6.297 -1.822 -4.428 1.00 95.06 89 HIS A O 1
ATOM 704 N N . GLN A 1 90 ? 4.687 -1.433 -5.951 1.00 95.00 90 GLN A N 1
ATOM 705 C CA . GLN A 1 90 ? 4.516 -2.835 -6.324 1.00 95.00 90 GLN A CA 1
ATOM 706 C C . GLN A 1 90 ? 5.803 -3.415 -6.926 1.00 95.00 90 GLN A C 1
ATOM 708 O O . GLN A 1 90 ? 6.271 -4.468 -6.491 1.00 95.00 90 GLN A O 1
ATOM 713 N N . LEU A 1 91 ? 6.412 -2.692 -7.876 1.00 94.88 91 LEU A N 1
ATOM 714 C CA . LEU A 1 91 ? 7.597 -3.134 -8.628 1.00 94.88 91 LEU A CA 1
ATOM 715 C C . LEU A 1 91 ? 8.926 -2.526 -8.135 1.00 94.88 91 LEU A C 1
ATOM 717 O O . LEU A 1 91 ? 9.966 -2.710 -8.770 1.00 94.88 91 LEU A O 1
ATOM 721 N N . GLY A 1 92 ? 8.918 -1.808 -7.006 1.00 92.25 92 GLY A N 1
ATOM 722 C CA . GLY A 1 92 ? 10.121 -1.244 -6.384 1.00 92.25 92 GLY A CA 1
ATOM 723 C C . GLY A 1 92 ? 10.951 -0.377 -7.348 1.00 92.25 92 GLY A C 1
ATOM 724 O O . GLY A 1 92 ? 10.435 0.629 -7.828 1.00 92.25 92 GLY A O 1
ATOM 725 N N . PRO A 1 93 ? 12.216 -0.734 -7.652 1.00 93.19 93 PRO A N 1
ATOM 726 C CA . PRO A 1 93 ? 13.105 0.080 -8.484 1.00 93.19 93 PRO A CA 1
ATOM 727 C C . PRO A 1 93 ? 12.709 0.126 -9.966 1.00 93.19 93 PRO A C 1
ATOM 729 O O . PRO A 1 93 ? 13.225 0.959 -10.708 1.00 93.19 93 PRO A O 1
ATOM 732 N N . ALA A 1 94 ? 11.796 -0.737 -10.421 1.00 92.88 94 ALA A N 1
ATOM 733 C CA . ALA A 1 94 ? 11.334 -0.704 -11.806 1.00 92.88 94 ALA A CA 1
ATOM 734 C C . ALA A 1 94 ? 10.629 0.619 -12.159 1.00 92.88 94 ALA A C 1
ATOM 736 O O . ALA A 1 94 ? 10.608 0.986 -13.332 1.00 92.88 94 ALA A O 1
ATOM 737 N N . SER A 1 95 ? 10.120 1.358 -11.165 1.00 93.00 95 SER A N 1
ATOM 738 C CA . SER A 1 95 ? 9.533 2.693 -11.346 1.00 93.00 95 SER A CA 1
ATOM 739 C C . SER A 1 95 ? 10.528 3.731 -11.883 1.00 93.00 95 SER A C 1
ATOM 741 O O . SER A 1 95 ? 10.114 4.692 -12.526 1.00 93.00 95 SER A O 1
ATOM 743 N N . PHE A 1 96 ? 11.838 3.525 -11.687 1.00 92.88 96 PHE A N 1
ATOM 744 C CA . PHE A 1 96 ? 12.881 4.409 -12.222 1.00 92.88 96 PHE 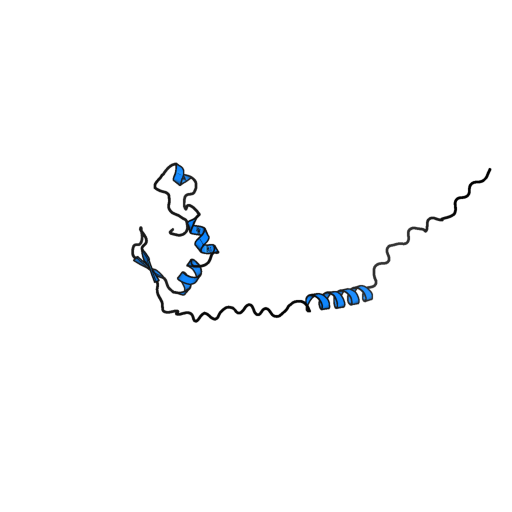A CA 1
ATOM 745 C C . PHE A 1 96 ? 13.166 4.177 -13.710 1.00 92.88 96 PHE A C 1
ATOM 747 O O . PHE A 1 96 ? 13.630 5.085 -14.392 1.00 92.88 96 PHE A O 1
ATOM 754 N N . VAL A 1 97 ? 12.900 2.969 -14.215 1.00 96.06 97 VAL A N 1
ATOM 755 C CA . VAL A 1 97 ? 13.072 2.621 -15.636 1.00 96.06 97 VAL A CA 1
ATOM 756 C C . VAL A 1 97 ? 11.769 2.855 -16.394 1.00 96.06 97 VAL A C 1
ATOM 758 O O . VAL A 1 97 ? 11.763 3.438 -17.476 1.00 96.06 97 VAL A O 1
ATOM 761 N N . TYR A 1 98 ? 10.654 2.433 -15.802 1.00 95.19 98 TYR A N 1
ATOM 762 C CA . TYR A 1 98 ? 9.317 2.572 -16.354 1.00 95.19 98 TYR A CA 1
ATOM 763 C C . TYR A 1 98 ? 8.530 3.581 -15.525 1.00 95.19 98 TYR A C 1
ATOM 765 O O . TYR A 1 98 ? 7.917 3.231 -14.519 1.00 95.19 98 TYR A O 1
ATOM 773 N N . ILE A 1 99 ? 8.494 4.831 -15.988 1.00 91.94 99 ILE A N 1
ATOM 774 C CA . ILE A 1 99 ? 7.841 5.947 -15.281 1.00 91.94 99 ILE A CA 1
ATOM 775 C C . ILE A 1 99 ? 6.341 5.733 -15.008 1.00 91.94 99 ILE A C 1
ATOM 777 O O . ILE A 1 99 ? 5.786 6.380 -14.129 1.00 91.94 99 ILE A O 1
ATOM 781 N N . GLY A 1 100 ? 5.680 4.826 -15.739 1.00 92.19 100 GLY A N 1
ATOM 782 C CA . GLY A 1 100 ? 4.280 4.446 -15.510 1.00 92.19 100 GLY A CA 1
ATOM 783 C C . GLY A 1 100 ? 4.077 3.389 -14.416 1.00 92.19 100 GLY A C 1
ATOM 784 O O . GLY A 1 100 ? 2.947 3.128 -14.016 1.00 92.19 100 GLY A O 1
ATOM 785 N N . ALA A 1 101 ? 5.145 2.772 -13.904 1.00 93.25 101 ALA A N 1
ATOM 786 C CA . ALA A 1 101 ? 5.083 1.772 -12.840 1.00 93.25 101 ALA A CA 1
ATOM 787 C C . ALA A 1 101 ? 5.005 2.427 -11.447 1.00 93.25 101 ALA A C 1
ATOM 789 O O . ALA A 1 101 ? 5.791 2.119 -10.551 1.00 93.25 101 ALA A O 1
ATOM 790 N N . THR A 1 102 ? 4.062 3.353 -11.271 1.00 93.88 102 THR A N 1
ATOM 791 C CA . THR A 1 102 ? 3.843 4.088 -10.013 1.00 93.88 102 THR A CA 1
ATOM 792 C C . THR A 1 102 ? 2.903 3.369 -9.051 1.00 93.88 102 THR A C 1
ATOM 794 O O . THR A 1 102 ? 2.831 3.765 -7.889 1.00 93.88 102 THR A O 1
ATOM 797 N N . HIS A 1 103 ? 2.235 2.308 -9.512 1.00 94.88 103 HIS A N 1
ATOM 798 C CA . HIS A 1 103 ? 1.260 1.567 -8.725 1.00 94.88 103 HIS A CA 1
ATOM 799 C C . HIS A 1 103 ? 1.853 0.999 -7.422 1.00 94.88 103 HIS A C 1
ATOM 801 O O . HIS A 1 103 ? 3.009 0.558 -7.334 1.00 94.88 103 HIS A O 1
ATOM 807 N N . SER A 1 104 ? 1.034 1.050 -6.385 1.00 96.12 104 SER A N 1
ATOM 808 C CA . SER A 1 104 ? 1.308 0.652 -5.014 1.00 96.12 104 SER A CA 1
ATOM 809 C C . SER A 1 104 ? 0.841 -0.778 -4.736 1.00 96.12 104 SER A C 1
ATOM 811 O O . SER A 1 104 ? 0.011 -1.336 -5.447 1.00 96.12 104 SER A O 1
ATOM 813 N N . ARG A 1 105 ? 1.327 -1.370 -3.643 1.00 96.00 105 ARG A N 1
ATOM 814 C CA . ARG A 1 105 ? 0.852 -2.676 -3.147 1.00 96.00 105 ARG A CA 1
ATOM 815 C C . ARG A 1 105 ? -0.563 -2.643 -2.566 1.00 96.00 105 ARG A C 1
ATOM 817 O O . ARG A 1 105 ? -1.045 -3.670 -2.115 1.00 96.00 105 ARG A O 1
ATOM 824 N N . PHE A 1 106 ? -1.168 -1.463 -2.453 1.00 96.44 106 PHE A N 1
ATOM 825 C CA . PHE A 1 106 ? -2.514 -1.310 -1.907 1.00 96.44 106 PHE A CA 1
ATOM 826 C C . PHE A 1 106 ? -3.595 -1.544 -2.964 1.00 96.44 106 PHE A C 1
ATOM 828 O O . PHE A 1 106 ? -4.656 -2.063 -2.635 1.00 96.44 106 PHE A O 1
ATOM 835 N N . GLU A 1 107 ? -3.351 -1.103 -4.199 1.00 93.94 107 GLU A N 1
ATOM 836 C CA . GLU A 1 107 ? -4.309 -1.242 -5.305 1.00 93.94 107 GLU A CA 1
ATOM 837 C C . GLU A 1 107 ? -4.149 -2.556 -6.076 1.00 93.94 107 GLU A C 1
ATOM 839 O O . GLU A 1 107 ? -5.106 -3.010 -6.693 1.00 93.94 107 GLU A O 1
ATOM 844 N N . HIS A 1 108 ? -2.954 -3.151 -6.023 1.00 93.50 108 HIS A N 1
ATOM 845 C CA . HIS A 1 108 ? -2.680 -4.481 -6.559 1.00 93.50 108 HIS A CA 1
ATOM 846 C C . HIS A 1 108 ? -3.272 -5.583 -5.677 1.00 93.50 108 HIS A C 1
ATOM 848 O O . HIS A 1 108 ? -3.895 -6.504 -6.249 1.00 93.50 108 HIS A O 1
#

InterPro domains:
  IPR050135 Deoxyguanosinetriphosphate triphosphohydrolase-like [PTHR11373] (57-108)

Foldseek 3Di:
DDDDDDDDDDDDDDDPDDPPPVVVVVVVVVVVVVVPVPPDPPPVPPPPPPQPQVDWDWDQAPPPGTDIDTSVVVVVCPDPVLVVQQPAQPVPCVCVVPVVSRDTPNRD

Organism: NCBI:txid53985

pLDDT: mean 72.01, std 22.23, range [36.53, 97.31]

Sequence (108 aa):
MTDAFSSQEAPTLGSPDSPTNAEEKKRTSEMSKTWTSGLVEGTMEIPERSVKLHERKSIMDCVHGLMTFESICMRIIDTLQFQRLRNLHQLGPASFVYIGATHSRFEH